Protein AF-A0A6P4YDD4-F1 (afdb_monomer_lite)

pLDDT: mean 71.09, std 22.02, range [35.78, 98.5]

Structure (mmCIF, N/CA/C/O backbone):
data_AF-A0A6P4YDD4-F1
#
_entry.id   AF-A0A6P4YDD4-F1
#
loop_
_atom_site.group_PDB
_atom_site.id
_atom_site.type_symbol
_atom_site.label_atom_id
_atom_site.label_alt_id
_atom_site.label_comp_id
_atom_site.label_asym_id
_atom_site.label_entity_id
_atom_site.label_seq_id
_atom_site.pdbx_PDB_ins_code
_atom_site.Cartn_x
_atom_site.Cartn_y
_atom_site.Cartn_z
_atom_site.occupancy
_atom_site.B_iso_or_equiv
_atom_site.auth_seq_id
_atom_site.auth_comp_id
_atom_site.auth_asym_id
_atom_site.auth_atom_id
_atom_site.pdbx_PDB_model_num
ATOM 1 N N . MET A 1 1 ? -2.895 -8.872 0.610 1.00 89.50 1 MET A N 1
ATOM 2 C CA . MET A 1 1 ? -2.530 -8.116 1.834 1.00 89.50 1 MET A CA 1
ATOM 3 C C . MET A 1 1 ? -2.388 -9.004 3.078 1.00 89.50 1 MET A C 1
ATOM 5 O O . MET A 1 1 ? -2.967 -8.718 4.119 1.00 89.50 1 MET A O 1
ATOM 9 N N . LYS A 1 2 ? -1.590 -10.079 3.018 1.00 96.12 2 LYS A N 1
ATOM 10 C CA . LYS A 1 2 ? -1.562 -11.085 4.099 1.00 96.12 2 LYS A CA 1
ATOM 11 C C . LYS A 1 2 ? -1.104 -10.507 5.445 1.00 96.12 2 LYS A C 1
ATOM 13 O O . LYS A 1 2 ? -1.772 -10.736 6.448 1.00 96.12 2 LYS A O 1
ATOM 18 N N . ASP A 1 3 ? -0.028 -9.724 5.453 1.00 97.94 3 ASP A N 1
ATOM 19 C CA . ASP A 1 3 ? 0.550 -9.201 6.698 1.00 97.94 3 ASP A CA 1
ATOM 20 C C . ASP A 1 3 ? -0.272 -8.062 7.306 1.00 97.94 3 ASP A C 1
ATOM 22 O O . ASP A 1 3 ? -0.448 -7.990 8.520 1.00 97.94 3 ASP A O 1
ATOM 26 N N . VAL A 1 4 ? -0.875 -7.222 6.464 1.00 97.31 4 VAL A N 1
ATOM 27 C CA . VAL A 1 4 ? -1.800 -6.172 6.916 1.00 97.31 4 VAL A CA 1
ATOM 28 C C . VAL A 1 4 ? -3.051 -6.795 7.553 1.00 97.31 4 VAL A C 1
ATOM 30 O O . VAL A 1 4 ? -3.474 -6.377 8.630 1.00 97.31 4 VAL A O 1
ATOM 33 N N . ASP A 1 5 ? -3.592 -7.869 6.968 1.00 97.19 5 ASP A N 1
ATOM 34 C CA . ASP A 1 5 ? -4.713 -8.614 7.559 1.00 97.19 5 ASP A CA 1
ATOM 35 C C . ASP A 1 5 ? -4.326 -9.313 8.879 1.00 97.19 5 ASP A C 1
ATOM 37 O O . ASP A 1 5 ? -5.178 -9.511 9.754 1.00 97.19 5 ASP A O 1
ATOM 41 N N . LEU A 1 6 ? -3.052 -9.697 9.049 1.00 98.19 6 LEU A N 1
ATOM 42 C CA . LEU A 1 6 ? -2.549 -10.268 10.303 1.00 98.19 6 LE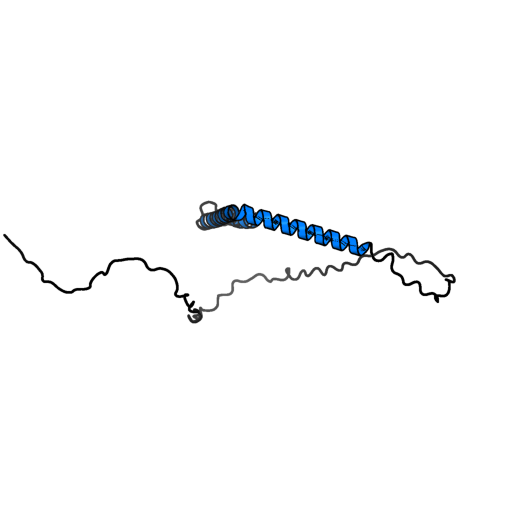U A CA 1
ATOM 43 C C . LEU A 1 6 ? -2.589 -9.252 11.447 1.00 98.19 6 LEU A C 1
ATOM 45 O O . LEU A 1 6 ? -2.924 -9.641 12.564 1.00 98.19 6 LEU A O 1
ATOM 49 N N . ILE A 1 7 ? -2.330 -7.965 11.189 1.00 97.88 7 ILE A N 1
ATOM 50 C CA . ILE A 1 7 ? -2.439 -6.905 12.208 1.00 97.88 7 ILE A CA 1
ATOM 51 C C . ILE A 1 7 ? -3.864 -6.854 12.767 1.00 97.88 7 ILE A C 1
ATOM 53 O O . ILE A 1 7 ? -4.058 -6.922 13.983 1.00 97.88 7 ILE A O 1
ATOM 57 N N . HIS A 1 8 ? -4.873 -6.814 11.893 1.00 98.12 8 HIS A N 1
ATOM 58 C CA . HIS A 1 8 ? -6.273 -6.804 12.315 1.00 98.12 8 HIS A CA 1
ATOM 59 C C . HIS A 1 8 ? -6.666 -8.103 13.030 1.00 98.12 8 HIS A C 1
ATOM 61 O O . HIS A 1 8 ? -7.241 -8.054 14.118 1.00 98.12 8 HIS A O 1
ATOM 67 N N . ARG A 1 9 ? -6.287 -9.275 12.495 1.00 98.31 9 ARG A N 1
ATOM 68 C CA . ARG A 1 9 ? -6.542 -10.569 13.160 1.00 98.31 9 ARG A CA 1
ATOM 69 C C . ARG A 1 9 ? -5.928 -10.642 14.555 1.00 98.31 9 ARG A C 1
ATOM 71 O O . ARG A 1 9 ? -6.577 -11.136 15.477 1.00 98.31 9 ARG A O 1
ATOM 78 N N . ASN A 1 10 ? -4.702 -10.157 14.719 1.00 98.38 10 ASN A N 1
ATOM 79 C CA . ASN A 1 10 ? -4.037 -10.125 16.014 1.00 98.38 10 ASN A CA 1
ATOM 80 C C . ASN A 1 10 ? -4.745 -9.154 16.962 1.00 98.38 10 ASN A C 1
ATOM 82 O O . ASN A 1 10 ? -4.997 -9.515 18.109 1.00 98.38 10 ASN A O 1
ATOM 86 N N . SER A 1 11 ? -5.149 -7.974 16.484 1.00 98.50 11 SER A N 1
ATOM 87 C CA . SER A 1 11 ? -5.901 -7.020 17.305 1.00 98.50 11 SER A CA 1
ATOM 88 C C . SER A 1 11 ? -7.222 -7.619 17.805 1.00 98.50 11 SER A C 1
ATOM 90 O O . SER A 1 11 ? -7.472 -7.611 19.009 1.00 98.50 11 SER A O 1
ATOM 92 N N . VAL A 1 12 ? -7.994 -8.279 16.932 1.00 98.38 12 VAL A N 1
ATOM 93 C CA . VAL A 1 12 ? -9.211 -9.017 17.321 1.00 98.38 12 VAL A CA 1
ATOM 94 C C . VAL A 1 12 ? -8.904 -10.082 18.380 1.00 98.38 12 VAL A C 1
ATOM 96 O O . VAL A 1 12 ? -9.635 -10.200 19.362 1.00 98.38 12 VAL A O 1
ATOM 99 N N . LYS A 1 13 ? -7.825 -10.856 18.201 1.00 98.44 13 LYS A N 1
ATOM 100 C CA . LYS A 1 13 ? -7.453 -11.967 19.091 1.00 98.44 13 LYS A CA 1
ATOM 101 C C . LYS A 1 13 ? -7.066 -11.508 20.500 1.00 98.44 13 LYS A C 1
ATOM 103 O O . LYS A 1 13 ? -7.425 -12.185 21.460 1.00 98.44 13 LYS A O 1
ATOM 108 N N . TYR A 1 14 ? -6.313 -10.416 20.624 1.00 98.44 14 TYR A N 1
ATOM 109 C CA . TYR A 1 14 ? -5.754 -9.972 21.908 1.00 98.44 14 TYR A CA 1
ATOM 110 C C . TYR A 1 14 ? -6.580 -8.879 22.586 1.00 98.44 14 TYR A C 1
ATOM 112 O O . TYR A 1 14 ? -6.665 -8.859 23.811 1.00 98.44 14 TYR A O 1
ATOM 120 N N . ASN A 1 15 ? -7.207 -7.998 21.805 1.00 98.06 15 ASN A N 1
ATOM 121 C CA . ASN A 1 15 ? -7.965 -6.863 22.327 1.00 98.06 15 ASN A CA 1
ATOM 122 C C . ASN A 1 15 ? -9.485 -7.102 22.305 1.00 98.06 15 ASN A C 1
ATOM 124 O O . ASN A 1 15 ? -10.202 -6.451 23.059 1.00 98.06 15 ASN A O 1
ATOM 128 N N . GLY A 1 16 ? -9.976 -8.036 21.483 1.00 97.81 16 GLY A N 1
ATOM 129 C CA . GLY A 1 16 ? -11.403 -8.296 21.267 1.00 97.81 16 GLY A CA 1
ATOM 130 C C . GLY A 1 16 ? -11.978 -7.517 20.080 1.00 97.81 16 GLY A C 1
ATOM 131 O O . GLY A 1 16 ? -11.448 -6.477 19.693 1.00 97.81 16 GLY A O 1
ATOM 132 N N . ALA A 1 17 ? -13.072 -8.012 19.491 1.00 96.44 17 ALA A N 1
ATOM 133 C CA . ALA A 1 17 ? -13.653 -7.435 18.270 1.00 96.44 17 ALA A CA 1
ATOM 134 C C . ALA A 1 17 ? -14.147 -5.987 18.455 1.00 96.44 17 ALA A C 1
ATOM 136 O O . ALA A 1 17 ? -13.951 -5.160 17.572 1.00 96.44 17 ALA A O 1
ATOM 137 N N . ASP A 1 18 ? -14.703 -5.672 19.627 1.00 95.62 18 ASP A N 1
ATOM 138 C CA . ASP A 1 18 ? -15.286 -4.355 19.930 1.00 95.62 18 ASP A CA 1
ATOM 139 C C . ASP A 1 18 ? -14.281 -3.371 20.554 1.00 95.62 18 ASP A C 1
ATOM 141 O O . ASP A 1 18 ? -14.646 -2.289 21.017 1.00 95.62 18 ASP A O 1
ATOM 145 N N . SER A 1 19 ? -13.002 -3.746 20.621 1.00 98.25 19 SER A N 1
ATOM 146 C CA . SER A 1 19 ? -11.972 -2.886 21.195 1.00 98.25 19 SER A CA 1
ATOM 147 C C . SER A 1 19 ? -11.679 -1.685 20.294 1.00 98.25 19 SER A C 1
ATOM 149 O O . SER A 1 19 ? -11.598 -1.852 19.073 1.00 98.25 19 SER A O 1
ATOM 151 N N . PRO A 1 20 ? -11.409 -0.489 20.858 1.00 98.19 20 PRO A N 1
ATOM 152 C CA . PRO A 1 20 ? -10.947 0.652 20.068 1.00 98.19 20 PRO A CA 1
ATOM 153 C C . PRO A 1 20 ? -9.687 0.325 19.250 1.00 98.19 20 PRO A C 1
ATOM 155 O O . PRO A 1 20 ? -9.565 0.791 18.123 1.00 98.19 20 PRO A O 1
ATOM 158 N N . PHE A 1 21 ? -8.797 -0.541 19.752 1.00 98.19 21 PHE A N 1
ATOM 159 C CA . PHE A 1 21 ? -7.612 -0.986 19.005 1.00 98.19 21 PHE A CA 1
ATOM 160 C C . PHE A 1 21 ? -7.965 -1.806 17.764 1.00 98.19 21 PHE A C 1
ATOM 162 O O . PHE A 1 21 ? -7.271 -1.742 16.750 1.00 98.19 21 PHE A O 1
ATOM 169 N N . THR A 1 22 ? -9.031 -2.596 17.835 1.00 98.44 22 THR A N 1
ATOM 170 C CA . THR A 1 22 ? -9.513 -3.378 16.697 1.00 98.44 22 THR A CA 1
ATOM 171 C C . THR A 1 22 ? -10.185 -2.474 15.671 1.00 98.44 22 THR A C 1
ATOM 173 O O . THR A 1 22 ? -9.924 -2.630 14.483 1.00 98.44 22 THR A O 1
ATOM 176 N N . CYS A 1 23 ? -10.949 -1.471 16.118 1.00 97.94 23 CYS A N 1
ATOM 177 C CA . CYS A 1 23 ? -11.518 -0.445 15.240 1.00 97.94 23 CYS A CA 1
ATOM 178 C C . CYS A 1 23 ? -10.425 0.306 14.457 1.00 97.94 23 CYS A C 1
ATOM 180 O O . CYS A 1 23 ? -10.489 0.391 13.232 1.00 97.94 23 CYS A O 1
ATOM 182 N N . THR A 1 24 ? -9.366 0.766 15.135 1.00 98.25 24 THR A N 1
ATOM 183 C CA . THR A 1 24 ? -8.224 1.411 14.467 1.00 98.25 24 THR A CA 1
ATOM 184 C C . THR A 1 24 ? -7.500 0.454 13.516 1.00 98.25 24 THR A C 1
ATOM 186 O O . THR A 1 24 ? -7.126 0.848 12.416 1.00 98.25 24 THR A O 1
ATOM 189 N N . ALA A 1 25 ? -7.318 -0.817 13.890 1.00 98.25 25 ALA A N 1
ATOM 190 C CA . ALA A 1 25 ? -6.701 -1.800 12.999 1.00 98.25 25 ALA A CA 1
ATOM 191 C C . ALA A 1 25 ? -7.544 -2.051 11.733 1.00 98.25 25 ALA A C 1
ATOM 193 O O . ALA A 1 25 ? -6.986 -2.218 10.651 1.00 98.25 25 ALA A O 1
ATOM 194 N N . ASP A 1 26 ? -8.872 -2.042 11.849 1.00 97.88 26 ASP A N 1
ATOM 195 C CA . ASP A 1 26 ? -9.782 -2.147 10.707 1.00 97.88 26 ASP A CA 1
ATOM 196 C C . ASP A 1 26 ? -9.712 -0.906 9.797 1.00 97.88 26 ASP A C 1
ATOM 198 O O . ASP A 1 26 ? -9.692 -1.035 8.573 1.00 97.88 26 ASP A O 1
ATOM 202 N N . GLU A 1 27 ? -9.586 0.298 10.368 1.00 98.06 27 GLU A N 1
ATOM 203 C CA . GLU A 1 27 ? -9.332 1.525 9.595 1.00 98.06 27 GLU A CA 1
ATOM 204 C C . GLU A 1 27 ? -8.026 1.453 8.800 1.00 98.06 27 GLU A C 1
ATOM 206 O O . GLU A 1 27 ? -8.008 1.831 7.628 1.00 98.06 27 GLU A O 1
ATOM 211 N N . VAL A 1 28 ? -6.958 0.911 9.395 1.00 97.88 28 VAL A N 1
ATOM 212 C CA . VAL A 1 28 ? -5.684 0.686 8.696 1.00 97.88 28 VAL A CA 1
ATOM 213 C C . VAL A 1 28 ? -5.876 -0.268 7.516 1.00 97.88 28 VAL A C 1
ATOM 215 O O . VAL A 1 28 ? -5.484 0.067 6.401 1.00 97.88 28 VAL A O 1
ATOM 218 N N . VAL A 1 29 ? -6.534 -1.419 7.718 1.00 98.12 29 VAL A N 1
ATOM 219 C CA . VAL A 1 29 ? -6.808 -2.381 6.632 1.00 98.12 29 VAL A CA 1
ATOM 220 C C . VAL A 1 29 ? -7.620 -1.730 5.510 1.00 98.12 29 VAL A C 1
ATOM 222 O O . VAL A 1 29 ? -7.312 -1.931 4.335 1.00 98.12 29 VAL A O 1
ATOM 225 N N . ARG A 1 30 ? -8.652 -0.949 5.853 1.00 97.88 30 ARG A N 1
ATOM 226 C CA . ARG A 1 30 ? -9.491 -0.244 4.874 1.00 97.88 30 ARG A CA 1
ATOM 227 C C . ARG A 1 30 ? -8.702 0.784 4.073 1.00 97.88 30 ARG A C 1
ATOM 229 O O . ARG A 1 30 ? -8.803 0.775 2.851 1.00 97.88 30 ARG A O 1
ATOM 236 N N . SER A 1 31 ? -7.910 1.615 4.746 1.00 98.06 31 SER A N 1
ATOM 237 C CA . SER A 1 31 ? -7.072 2.627 4.097 1.00 98.06 31 SER A CA 1
ATOM 238 C C . SER A 1 31 ? -6.102 1.983 3.111 1.00 98.06 31 SER A C 1
ATOM 240 O O . SER A 1 31 ? -6.081 2.341 1.938 1.00 98.06 31 SER A O 1
ATOM 242 N N . CYS A 1 32 ? -5.383 0.940 3.540 1.00 97.81 32 CYS A N 1
ATOM 243 C CA . CYS A 1 32 ? -4.457 0.251 2.653 1.00 97.81 32 CYS A CA 1
ATOM 244 C C . CYS A 1 32 ? -5.181 -0.342 1.430 1.00 97.81 32 CYS A C 1
ATOM 246 O O . CYS A 1 32 ? -4.647 -0.263 0.328 1.00 97.81 32 CYS A O 1
ATOM 248 N N . LYS A 1 33 ? -6.366 -0.954 1.606 1.00 97.38 33 LYS A N 1
ATOM 249 C CA . LYS A 1 33 ? -7.147 -1.522 0.489 1.00 97.38 33 LYS A CA 1
ATOM 250 C C . LYS A 1 33 ? -7.545 -0.452 -0.511 1.00 97.38 33 LYS A C 1
ATOM 252 O O . LYS A 1 33 ? -7.280 -0.618 -1.691 1.00 97.38 33 LYS A O 1
ATOM 257 N N . GLN A 1 34 ? -8.100 0.653 -0.023 1.00 98.31 34 GLN A N 1
ATOM 258 C CA . GLN A 1 34 ? -8.489 1.767 -0.874 1.00 98.31 34 GLN A CA 1
ATOM 259 C C . GLN A 1 34 ? -7.294 2.291 -1.678 1.00 98.31 34 GLN A C 1
ATOM 261 O O . GLN A 1 34 ? -7.398 2.462 -2.886 1.00 98.31 34 GLN A O 1
ATOM 266 N N . THR A 1 35 ? -6.144 2.490 -1.029 1.00 97.69 35 THR A N 1
ATOM 267 C CA . THR A 1 35 ? -4.939 2.944 -1.726 1.00 97.69 35 THR A CA 1
ATOM 268 C C . THR A 1 35 ? -4.448 1.915 -2.747 1.00 97.69 35 THR A C 1
ATOM 270 O O . THR A 1 35 ? -4.067 2.304 -3.841 1.00 97.69 35 THR A O 1
ATOM 273 N N . LEU A 1 36 ? -4.474 0.608 -2.454 1.00 97.19 36 LEU A N 1
ATOM 274 C CA . LEU A 1 36 ? -4.106 -0.397 -3.461 1.00 97.19 36 LEU A CA 1
ATOM 275 C C . LEU A 1 36 ? -5.063 -0.404 -4.655 1.00 97.19 36 LEU A C 1
ATOM 277 O O . LEU A 1 36 ? -4.586 -0.485 -5.780 1.00 97.19 36 LEU A O 1
ATOM 281 N N . ASP A 1 37 ? -6.369 -0.272 -4.424 1.00 97.56 37 ASP A N 1
ATOM 282 C CA . ASP A 1 37 ? -7.363 -0.208 -5.499 1.00 97.56 37 ASP A CA 1
ATOM 283 C C . ASP A 1 37 ? -7.145 1.038 -6.386 1.00 97.56 37 ASP A C 1
ATOM 285 O O . ASP A 1 37 ? -7.309 0.975 -7.602 1.00 97.56 37 ASP A O 1
ATOM 289 N N . GLU A 1 38 ? -6.723 2.167 -5.799 1.00 98.12 38 GLU A N 1
ATOM 290 C CA . GLU A 1 38 ? -6.347 3.386 -6.535 1.00 98.12 38 GLU A CA 1
ATOM 291 C C . GLU A 1 38 ? -5.099 3.188 -7.418 1.00 98.12 38 GLU A C 1
ATOM 293 O O . GLU A 1 38 ? -5.000 3.802 -8.481 1.00 98.12 38 GLU A O 1
ATOM 298 N N . TYR A 1 39 ? -4.158 2.329 -7.008 1.00 97.81 39 TYR A N 1
ATOM 299 C CA . TYR A 1 39 ? -2.912 2.050 -7.736 1.00 97.81 39 TYR A CA 1
ATOM 300 C C . TYR A 1 39 ? -2.919 0.722 -8.517 1.00 97.81 39 TYR A C 1
ATOM 302 O O . TYR A 1 39 ? -1.874 0.341 -9.046 1.00 97.81 39 TYR A O 1
ATOM 310 N N . ASP A 1 40 ? -4.055 0.028 -8.630 1.00 97.44 40 ASP A N 1
ATOM 311 C CA . ASP A 1 40 ? -4.146 -1.342 -9.164 1.00 97.44 40 ASP A CA 1
ATOM 312 C C . ASP A 1 40 ? -3.526 -1.493 -10.566 1.00 97.44 40 ASP A C 1
ATOM 314 O O . ASP A 1 40 ? -2.710 -2.386 -10.798 1.00 97.44 40 ASP A O 1
ATOM 318 N N . GLU A 1 41 ? -3.822 -0.563 -11.482 1.00 97.94 41 GLU A N 1
ATOM 319 C CA . GLU A 1 41 ? -3.271 -0.573 -12.846 1.00 97.94 41 GLU A CA 1
ATOM 320 C C . GLU A 1 41 ? -1.738 -0.428 -12.847 1.00 97.94 41 GLU A C 1
ATOM 322 O O . GLU A 1 41 ? -1.027 -1.192 -13.502 1.00 97.94 41 GLU A O 1
ATOM 327 N N . HIS A 1 42 ? -1.211 0.522 -12.070 1.00 97.94 42 HIS A N 1
ATOM 328 C CA . HIS A 1 42 ? 0.227 0.784 -11.991 1.00 97.94 42 HIS A CA 1
ATOM 329 C C . HIS A 1 42 ? 0.990 -0.359 -11.317 1.00 97.94 42 HIS A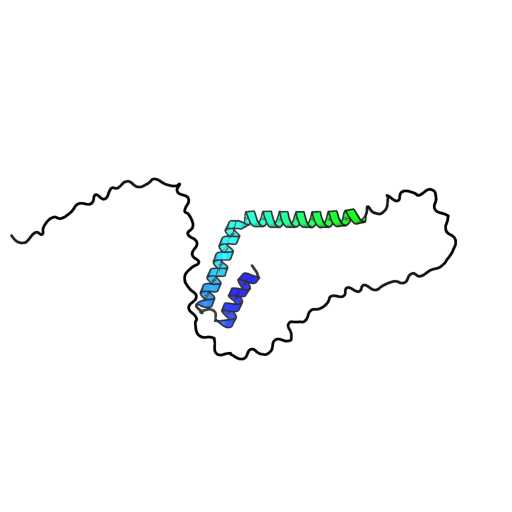 C 1
ATOM 331 O O . HIS A 1 42 ? 2.085 -0.716 -11.756 1.00 97.94 42 HIS A O 1
ATOM 337 N N . LEU A 1 43 ? 0.419 -0.932 -10.258 1.00 98.00 43 LEU A N 1
ATOM 338 C CA . LEU A 1 43 ? 1.011 -2.057 -9.542 1.00 98.00 43 LEU A CA 1
ATOM 339 C C . LEU A 1 43 ? 0.996 -3.318 -10.399 1.00 98.00 43 LEU A C 1
ATOM 341 O O . LEU A 1 43 ? 2.023 -3.980 -10.486 1.00 98.00 43 LEU A O 1
ATOM 345 N N . THR A 1 44 ? -0.103 -3.595 -11.104 1.00 97.69 44 THR A N 1
ATOM 346 C CA . THR A 1 44 ? -0.193 -4.737 -12.025 1.00 97.69 44 THR A CA 1
ATOM 347 C C . THR A 1 44 ? 0.865 -4.652 -13.125 1.00 97.69 44 THR A C 1
ATOM 349 O O . THR A 1 44 ? 1.536 -5.643 -13.419 1.00 97.69 44 THR A O 1
ATOM 352 N N . GLN A 1 45 ? 1.058 -3.468 -13.716 1.00 98.31 45 GLN A N 1
ATOM 353 C CA . GLN A 1 45 ? 2.104 -3.268 -14.718 1.00 98.31 45 GLN A CA 1
ATOM 354 C C . GLN A 1 45 ? 3.497 -3.521 -14.129 1.00 98.31 45 GLN A C 1
ATOM 356 O O . GLN A 1 45 ? 4.292 -4.255 -14.712 1.00 98.31 45 GLN A O 1
ATOM 361 N N . LEU A 1 46 ? 3.780 -2.963 -12.951 1.00 98.38 46 LEU A N 1
ATOM 362 C CA . LEU A 1 46 ? 5.072 -3.129 -12.295 1.00 98.38 46 LEU A CA 1
ATOM 363 C C . LEU A 1 46 ? 5.344 -4.591 -11.903 1.00 98.38 46 LEU A C 1
ATOM 365 O O . LEU A 1 46 ? 6.454 -5.081 -12.097 1.00 98.38 46 LEU A O 1
ATOM 369 N N . GLU A 1 47 ? 4.343 -5.305 -11.385 1.00 98.19 47 GLU A N 1
ATOM 370 C CA . GLU A 1 47 ? 4.435 -6.735 -11.065 1.00 98.19 47 GLU A CA 1
ATOM 371 C C . GLU A 1 47 ? 4.760 -7.569 -12.310 1.00 98.19 47 GLU A C 1
ATOM 373 O O . GLU A 1 47 ? 5.587 -8.486 -12.253 1.00 98.19 47 GLU A O 1
ATOM 378 N N . ASN A 1 48 ? 4.151 -7.227 -13.448 1.00 98.06 48 ASN A N 1
ATOM 379 C CA . ASN A 1 48 ? 4.418 -7.882 -14.719 1.00 98.06 48 ASN A CA 1
ATOM 380 C C . ASN A 1 48 ? 5.841 -7.604 -15.228 1.00 98.06 48 ASN A C 1
ATOM 382 O O . ASN A 1 48 ? 6.549 -8.541 -15.599 1.00 98.06 48 ASN A O 1
ATOM 386 N N . ASP A 1 49 ? 6.285 -6.349 -15.184 1.00 98.38 49 ASP A N 1
ATOM 387 C CA . ASP A 1 49 ? 7.628 -5.957 -15.618 1.00 98.38 49 ASP A CA 1
ATOM 388 C C . ASP A 1 49 ? 8.715 -6.629 -14.771 1.00 98.38 49 ASP A C 1
ATOM 390 O O . ASP A 1 49 ? 9.709 -7.125 -15.307 1.00 98.38 49 ASP A O 1
ATOM 394 N N . ILE A 1 50 ? 8.510 -6.711 -13.452 1.00 97.94 50 ILE A N 1
ATOM 395 C CA . ILE A 1 50 ? 9.419 -7.416 -12.539 1.00 97.94 50 ILE A CA 1
ATOM 396 C C . ILE A 1 50 ? 9.472 -8.911 -12.877 1.00 97.94 50 ILE A C 1
ATOM 398 O O . ILE A 1 50 ? 10.568 -9.468 -12.951 1.00 97.94 50 ILE A O 1
ATOM 402 N N . CYS A 1 51 ? 8.326 -9.559 -13.124 1.00 97.88 51 CYS A N 1
ATOM 403 C CA . CYS A 1 51 ? 8.295 -10.969 -13.530 1.00 97.88 51 CYS A CA 1
ATOM 404 C C . CYS A 1 51 ? 9.066 -11.204 -14.833 1.00 97.88 51 CYS A C 1
ATOM 406 O O . CYS A 1 51 ? 9.889 -12.116 -14.900 1.00 97.88 51 CYS A O 1
ATOM 408 N N . HIS A 1 52 ? 8.852 -10.366 -15.850 1.00 97.44 52 HIS A N 1
ATOM 409 C CA . HIS A 1 52 ? 9.565 -10.477 -17.123 1.00 97.44 52 HIS A CA 1
ATOM 410 C C . HIS A 1 52 ? 11.071 -10.250 -16.966 1.00 97.44 52 HIS A C 1
ATOM 412 O O . HIS A 1 52 ? 11.872 -10.980 -17.549 1.00 97.44 52 HIS A O 1
ATOM 418 N N . ALA A 1 53 ? 11.477 -9.263 -16.164 1.00 97.75 53 ALA A N 1
ATOM 419 C CA . ALA A 1 53 ? 12.886 -9.012 -15.884 1.00 97.75 53 ALA A CA 1
ATOM 420 C C . ALA A 1 53 ? 13.537 -10.195 -15.150 1.00 97.75 53 ALA A C 1
ATOM 422 O O . ALA A 1 53 ? 14.660 -10.578 -15.477 1.00 97.75 53 ALA A O 1
ATOM 423 N N . GLN A 1 54 ? 12.827 -10.804 -14.196 1.00 97.69 54 GLN A N 1
ATOM 424 C CA . GLN A 1 54 ? 13.293 -11.993 -13.487 1.00 97.69 54 GLN A CA 1
ATOM 425 C C . GLN A 1 54 ? 13.442 -13.192 -14.433 1.00 97.69 54 GLN A C 1
ATOM 427 O O . GLN A 1 54 ? 14.463 -13.876 -14.391 1.00 97.69 54 GLN A O 1
ATOM 432 N N . GLU A 1 55 ? 12.464 -13.432 -15.306 1.00 95.31 55 GLU A N 1
ATOM 433 C CA . GLU A 1 55 ? 12.521 -14.507 -16.301 1.00 95.31 55 GLU A CA 1
ATOM 434 C C . GLU A 1 55 ? 13.682 -14.307 -17.282 1.00 95.31 55 GLU A C 1
ATOM 436 O O . GLU A 1 55 ? 14.453 -15.234 -17.524 1.00 95.31 55 GLU A O 1
ATOM 441 N N . ALA A 1 56 ? 13.869 -13.085 -17.787 1.00 94.88 56 ALA A N 1
ATOM 442 C CA . ALA A 1 56 ? 14.984 -12.754 -18.667 1.00 94.88 56 ALA A CA 1
ATOM 443 C C . ALA A 1 56 ? 16.345 -12.943 -17.976 1.00 94.88 56 ALA A C 1
ATOM 445 O O . ALA A 1 56 ? 17.277 -13.451 -18.598 1.00 94.88 56 ALA A O 1
ATOM 446 N N . ALA A 1 57 ? 16.460 -12.581 -16.693 1.00 95.25 57 ALA A N 1
ATOM 447 C CA . ALA A 1 57 ? 17.678 -12.790 -15.913 1.00 95.25 57 ALA A CA 1
ATOM 448 C C . ALA A 1 57 ? 17.999 -14.283 -15.732 1.00 95.25 57 ALA A C 1
ATOM 450 O O . ALA A 1 57 ? 19.153 -14.682 -15.880 1.00 95.25 57 ALA A O 1
ATOM 451 N N . ILE A 1 58 ? 16.987 -15.116 -15.471 1.00 93.88 58 ILE A N 1
ATOM 452 C CA . ILE A 1 58 ? 17.150 -16.574 -15.387 1.00 93.88 58 ILE A CA 1
ATOM 453 C C . ILE A 1 58 ? 17.546 -17.149 -16.754 1.00 93.88 58 ILE A C 1
ATOM 455 O O . ILE A 1 58 ? 18.483 -17.937 -16.835 1.00 93.88 58 ILE A O 1
ATOM 459 N N . ALA A 1 59 ? 16.888 -16.728 -17.838 1.00 91.50 59 ALA A N 1
ATOM 460 C CA . ALA A 1 59 ? 17.198 -17.192 -19.190 1.00 91.50 59 ALA A CA 1
ATOM 461 C C . ALA A 1 59 ? 18.620 -16.812 -19.635 1.00 91.50 59 ALA A C 1
ATOM 463 O O . ALA A 1 59 ? 19.289 -17.616 -20.281 1.00 91.50 59 ALA A O 1
ATOM 464 N N . ALA A 1 60 ? 19.094 -15.616 -19.276 1.00 89.31 60 ALA A N 1
ATOM 465 C CA . ALA A 1 60 ? 20.467 -15.189 -19.535 1.00 89.31 60 ALA A CA 1
ATOM 466 C C . ALA A 1 60 ? 21.478 -16.039 -18.752 1.00 89.31 60 ALA A C 1
ATOM 468 O O . ALA A 1 60 ? 22.434 -16.533 -19.342 1.00 89.31 60 ALA A O 1
ATOM 469 N N . ALA A 1 61 ? 21.220 -16.288 -17.463 1.00 90.62 61 ALA A N 1
ATOM 470 C CA . ALA A 1 61 ? 22.067 -17.158 -16.649 1.00 90.62 61 ALA A CA 1
ATOM 471 C C . ALA A 1 61 ? 22.131 -18.596 -17.194 1.00 90.62 61 ALA A C 1
ATOM 473 O O . ALA A 1 61 ? 23.170 -19.229 -17.099 1.00 90.62 61 ALA A O 1
ATOM 474 N N . MET A 1 62 ? 21.056 -19.106 -17.805 1.00 84.94 62 MET A N 1
ATOM 475 C CA . MET A 1 62 ? 21.063 -20.423 -18.457 1.00 84.94 62 MET A CA 1
ATOM 476 C C . MET A 1 62 ? 21.844 -20.446 -19.782 1.00 84.94 62 MET A C 1
ATOM 478 O O . MET A 1 62 ? 22.394 -21.484 -20.126 1.00 84.94 62 MET A O 1
ATOM 482 N N . GLN A 1 63 ? 21.893 -19.338 -20.534 1.00 76.25 63 GLN A N 1
ATOM 483 C CA . GLN A 1 63 ? 22.611 -19.271 -21.818 1.00 76.25 63 GLN A CA 1
ATOM 484 C C . GLN A 1 63 ? 24.134 -19.193 -21.656 1.00 76.25 63 GLN A C 1
ATOM 486 O O . GLN A 1 63 ? 24.855 -19.720 -22.503 1.00 76.25 63 GLN A O 1
ATOM 491 N N . ASP A 1 64 ? 24.628 -18.563 -20.588 1.00 64.31 64 ASP A N 1
ATOM 492 C CA . ASP A 1 64 ? 26.071 -18.465 -20.331 1.00 64.31 64 ASP A CA 1
ATOM 493 C C . ASP A 1 64 ? 26.707 -19.841 -20.027 1.00 64.31 64 ASP A C 1
ATOM 495 O O . ASP A 1 64 ? 27.860 -20.075 -20.391 1.00 64.31 64 ASP A O 1
ATOM 499 N N . GLU A 1 65 ? 25.947 -20.787 -19.462 1.00 61.16 65 GLU A N 1
ATOM 500 C CA . GLU A 1 65 ? 26.410 -22.155 -19.159 1.00 61.16 65 GLU A CA 1
ATOM 501 C C . GLU A 1 65 ? 26.652 -23.005 -20.429 1.00 61.16 65 GLU A C 1
ATOM 503 O O . GLU A 1 65 ? 27.488 -23.909 -20.428 1.00 61.16 65 GLU A O 1
ATOM 508 N N . ASP A 1 66 ? 25.977 -22.703 -21.545 1.00 58.28 66 ASP A N 1
ATOM 509 C CA . ASP A 1 66 ? 26.129 -23.426 -22.820 1.00 58.28 66 ASP A CA 1
ATOM 510 C C . ASP A 1 66 ? 27.296 -22.889 -23.686 1.00 58.28 66 ASP A C 1
ATOM 512 O O . ASP A 1 66 ? 27.648 -23.484 -24.713 1.00 58.28 66 ASP A O 1
ATOM 516 N N . GLN A 1 67 ? 27.923 -21.770 -23.294 1.00 58.34 67 GLN A N 1
ATOM 517 C CA . GLN A 1 67 ? 28.927 -21.057 -24.098 1.00 58.34 67 GLN A CA 1
ATOM 518 C C . GLN A 1 67 ? 30.390 -21.244 -23.627 1.00 58.34 67 GLN A C 1
ATOM 520 O O . GLN A 1 67 ? 31.293 -20.606 -24.172 1.00 58.34 67 GLN A O 1
ATOM 525 N N . ASP A 1 68 ? 30.664 -22.179 -22.707 1.00 54.97 68 ASP A N 1
ATOM 526 C CA . ASP A 1 68 ? 32.030 -22.613 -22.319 1.00 54.97 68 ASP A CA 1
ATOM 527 C C . ASP A 1 68 ? 32.577 -23.777 -23.190 1.00 54.97 68 ASP A C 1
ATOM 529 O O . ASP A 1 68 ? 33.745 -24.153 -23.144 1.00 54.97 68 ASP A O 1
ATOM 533 N N . GLY A 1 69 ? 31.769 -24.356 -24.083 1.00 57.75 69 GLY A N 1
ATOM 534 C CA . GLY A 1 69 ? 32.168 -25.567 -24.819 1.00 57.75 69 GLY A CA 1
ATOM 535 C C . GLY A 1 69 ? 33.015 -25.387 -26.091 1.00 57.75 69 GLY A C 1
ATOM 536 O O . GLY A 1 69 ? 33.434 -26.391 -26.668 1.00 57.75 69 GLY A O 1
ATOM 537 N N . SER A 1 70 ? 33.235 -24.170 -26.613 1.00 59.22 70 SER A N 1
ATOM 538 C CA . SER A 1 70 ? 33.705 -24.018 -28.014 1.00 59.22 70 SER A CA 1
ATOM 539 C C . SER A 1 70 ? 34.789 -22.976 -28.307 1.00 59.22 70 SER A C 1
ATOM 541 O O . SER A 1 70 ? 35.037 -22.674 -29.475 1.00 59.22 70 SER A O 1
ATOM 543 N N . ASN A 1 71 ? 35.515 -22.474 -27.304 1.00 53.22 71 ASN A N 1
ATOM 544 C CA . ASN A 1 71 ? 36.680 -21.614 -27.562 1.00 53.22 71 ASN A CA 1
ATOM 545 C C . ASN A 1 71 ? 37.918 -21.990 -26.738 1.00 53.22 71 ASN A C 1
ATOM 547 O O . ASN A 1 71 ? 38.547 -21.164 -26.085 1.00 53.22 71 ASN A O 1
ATOM 551 N N . LEU A 1 72 ? 38.325 -23.256 -26.833 1.00 60.66 72 LEU A N 1
ATOM 552 C CA . LEU A 1 72 ? 39.722 -23.613 -26.601 1.00 60.66 72 LEU A CA 1
ATOM 553 C C . LEU A 1 72 ? 40.548 -23.113 -27.801 1.00 60.66 72 LEU A C 1
ATOM 555 O O . LEU A 1 72 ? 40.370 -23.644 -28.903 1.00 60.66 72 LEU A O 1
ATOM 559 N N . PRO A 1 73 ? 41.491 -22.158 -27.655 1.00 52.66 73 PRO A N 1
ATOM 560 C 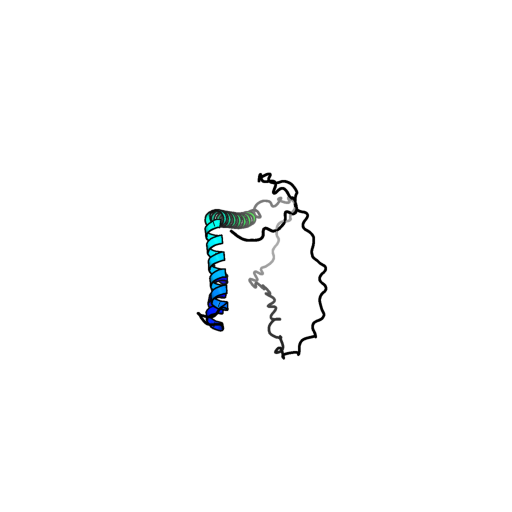CA . PRO A 1 73 ? 42.539 -22.021 -28.653 1.00 52.66 73 PRO A CA 1
ATOM 561 C C . PRO A 1 73 ? 43.312 -23.342 -28.649 1.00 52.66 73 PRO A C 1
ATOM 563 O O . PRO A 1 73 ? 43.967 -23.688 -27.666 1.00 52.66 73 PRO A O 1
ATOM 566 N N . SER A 1 74 ? 43.200 -24.117 -29.730 1.00 52.75 74 SER A N 1
ATOM 567 C CA . SER A 1 74 ? 44.006 -25.321 -29.919 1.00 52.75 74 SER A CA 1
ATOM 568 C C . SER A 1 74 ? 45.479 -24.918 -29.869 1.00 52.75 74 SER A C 1
ATOM 570 O O . SER A 1 74 ? 46.011 -24.382 -30.838 1.00 52.75 74 SER A O 1
ATOM 572 N N . ASN A 1 75 ? 46.133 -25.122 -28.725 1.00 54.25 75 ASN A N 1
ATOM 573 C CA . ASN A 1 75 ? 47.571 -24.956 -28.590 1.00 54.25 75 ASN A CA 1
ATOM 574 C C . ASN A 1 75 ? 48.242 -26.046 -29.444 1.00 54.25 75 ASN A C 1
ATOM 576 O O . ASN A 1 75 ? 48.108 -27.225 -29.113 1.00 54.25 75 ASN A O 1
ATOM 580 N N . PRO A 1 76 ? 48.981 -25.712 -30.517 1.00 55.56 76 PRO A N 1
ATOM 581 C CA . PRO A 1 76 ? 49.570 -26.712 -31.408 1.00 55.56 76 PRO A CA 1
ATOM 582 C C . PRO A 1 76 ? 50.765 -27.460 -30.789 1.00 55.56 76 PRO A C 1
ATOM 584 O O . PRO A 1 76 ? 51.446 -28.193 -31.499 1.00 55.56 76 PRO A O 1
ATOM 587 N N . ASN A 1 77 ? 51.053 -27.270 -29.494 1.00 51.34 77 ASN A N 1
ATOM 588 C CA . ASN A 1 77 ? 52.257 -27.791 -28.849 1.00 51.34 77 ASN A CA 1
ATOM 589 C C . ASN A 1 77 ? 52.014 -28.542 -27.526 1.00 51.34 77 ASN A C 1
ATOM 591 O O . ASN A 1 77 ? 52.894 -28.564 -26.667 1.00 51.34 77 ASN A O 1
ATOM 595 N N . SER A 1 78 ? 50.842 -29.154 -27.336 1.00 54.75 78 SER A N 1
ATOM 596 C CA . SER A 1 78 ? 50.626 -30.071 -26.206 1.00 54.75 78 SER A CA 1
ATOM 597 C C . SER A 1 78 ? 51.053 -31.504 -26.578 1.00 54.75 78 SER A C 1
ATOM 599 O O . SER A 1 78 ? 50.551 -32.037 -27.570 1.00 54.75 78 SER A O 1
ATOM 601 N N . PRO A 1 79 ? 51.961 -32.151 -25.820 1.00 47.94 79 PRO A N 1
ATOM 602 C CA . PRO A 1 79 ? 52.302 -33.562 -26.006 1.00 47.94 79 PRO A CA 1
ATOM 603 C C . PRO A 1 79 ? 51.084 -34.471 -25.766 1.00 47.94 79 PRO A C 1
ATOM 605 O O . PRO A 1 79 ? 50.333 -34.261 -24.817 1.00 47.94 79 PRO A O 1
ATOM 608 N N . GLN A 1 80 ? 50.892 -35.475 -26.629 1.00 48.75 80 GLN A N 1
ATOM 609 C CA . GLN A 1 80 ? 49.835 -36.494 -26.519 1.00 48.75 80 GLN A CA 1
ATOM 610 C C . GLN A 1 80 ? 49.878 -37.249 -25.170 1.00 48.75 80 GLN A C 1
ATOM 612 O O . GLN A 1 80 ? 50.962 -37.400 -24.602 1.00 48.75 80 GLN A O 1
ATOM 617 N N . PRO A 1 81 ? 48.730 -37.765 -24.683 1.00 47.47 81 PRO A N 1
ATOM 618 C CA . PRO A 1 81 ? 48.600 -38.304 -23.339 1.00 47.47 81 PRO A CA 1
ATOM 619 C C . PRO A 1 81 ? 49.259 -39.682 -23.252 1.00 47.47 81 PRO A C 1
ATOM 621 O O . PRO A 1 81 ? 48.950 -40.581 -24.034 1.00 47.47 81 PRO A O 1
ATOM 624 N N . GLY A 1 82 ? 50.173 -39.827 -22.296 1.00 44.03 82 GLY A N 1
ATOM 625 C CA . GLY A 1 82 ? 50.580 -41.116 -21.756 1.00 44.03 82 GLY A CA 1
ATOM 626 C C . GLY A 1 82 ? 49.768 -41.389 -20.494 1.00 44.03 82 GLY A C 1
ATOM 627 O O . GLY A 1 82 ? 49.773 -40.562 -19.590 1.00 44.03 82 GLY A O 1
ATOM 628 N N . ASP A 1 83 ? 49.035 -42.500 -20.526 1.00 50.44 83 ASP A N 1
ATOM 629 C CA . ASP A 1 83 ? 48.706 -43.437 -19.446 1.00 50.44 83 ASP A CA 1
ATOM 630 C C . ASP A 1 83 ? 48.691 -42.936 -17.986 1.00 50.44 83 ASP A C 1
ATOM 632 O O . ASP A 1 83 ? 49.716 -42.508 -17.456 1.00 50.44 83 ASP A O 1
ATOM 636 N N . GLY A 1 84 ? 47.572 -43.163 -17.285 1.00 42.84 84 GLY A N 1
ATOM 637 C CA . GLY A 1 84 ? 47.595 -43.284 -15.821 1.00 42.84 84 GLY A CA 1
ATOM 638 C C . GLY A 1 84 ? 46.335 -42.847 -15.082 1.00 42.84 84 GLY A C 1
ATOM 639 O O . GLY A 1 84 ? 46.286 -41.739 -14.569 1.00 42.84 84 GLY A O 1
ATOM 640 N N . ASP A 1 85 ? 45.394 -43.785 -14.985 1.00 45.66 85 ASP A N 1
ATOM 641 C CA . ASP A 1 85 ? 44.608 -44.101 -13.786 1.00 45.66 85 ASP A CA 1
ATOM 642 C C . ASP A 1 85 ? 43.476 -43.176 -13.283 1.00 45.66 85 ASP A C 1
ATOM 644 O O . ASP A 1 85 ? 43.571 -41.961 -13.142 1.00 45.66 85 ASP A O 1
ATOM 648 N N . MET A 1 86 ? 42.367 -43.872 -13.014 1.00 54.66 86 MET A N 1
ATOM 649 C CA . MET A 1 86 ? 41.115 -43.470 -12.378 1.00 54.66 86 MET A CA 1
ATOM 650 C C . MET A 1 86 ? 41.334 -42.758 -11.041 1.00 54.66 86 MET A C 1
ATOM 652 O O . MET A 1 86 ? 42.161 -43.211 -10.269 1.00 54.66 86 MET A O 1
ATOM 656 N N . GLU A 1 87 ? 40.508 -41.754 -10.736 1.00 53.44 87 GLU A N 1
ATOM 657 C CA . GLU A 1 87 ? 39.663 -41.752 -9.529 1.00 53.44 87 GLU A CA 1
ATOM 658 C C . GLU A 1 87 ? 38.445 -40.849 -9.803 1.00 53.44 87 GLU A C 1
ATOM 660 O O . GLU A 1 87 ? 38.499 -39.621 -9.731 1.00 53.44 87 GLU A O 1
ATOM 665 N N . GLU A 1 88 ? 37.340 -41.485 -10.182 1.00 54.97 88 GLU A N 1
ATOM 666 C CA . GLU A 1 88 ? 35.994 -40.931 -10.076 1.00 54.97 88 GLU A CA 1
ATOM 667 C C . GLU A 1 88 ? 35.588 -41.055 -8.602 1.00 54.97 88 GLU A C 1
ATOM 669 O O . GLU A 1 88 ? 34.998 -42.059 -8.211 1.00 54.97 88 GLU A O 1
ATOM 674 N N . ASP A 1 89 ? 35.933 -40.067 -7.771 1.00 51.81 89 ASP A N 1
ATOM 675 C CA . ASP A 1 89 ? 35.299 -39.935 -6.457 1.00 51.81 89 ASP A CA 1
ATOM 676 C C . ASP A 1 89 ? 34.192 -38.890 -6.542 1.00 51.81 89 ASP A C 1
ATOM 678 O O . ASP A 1 89 ? 34.385 -37.673 -6.590 1.00 51.81 89 ASP A O 1
ATOM 682 N N . SER A 1 90 ? 33.000 -39.445 -6.662 1.00 57.22 90 SER A N 1
ATOM 683 C CA . SER A 1 90 ? 31.729 -38.770 -6.553 1.00 57.22 90 SER A CA 1
ATOM 684 C C . SER A 1 90 ? 31.520 -38.206 -5.140 1.00 57.22 90 SER A C 1
ATOM 686 O O . SER A 1 90 ? 31.717 -38.907 -4.157 1.00 57.22 90 SER A O 1
ATOM 688 N N . LEU A 1 91 ? 30.919 -37.010 -5.083 1.00 59.12 91 LEU A N 1
ATOM 689 C CA . LEU A 1 91 ? 30.007 -36.535 -4.026 1.00 59.12 91 LEU A CA 1
ATOM 690 C C . LEU A 1 91 ? 30.617 -36.169 -2.656 1.00 59.12 91 LEU A C 1
ATOM 692 O O . LEU A 1 91 ? 30.881 -37.026 -1.825 1.00 59.12 91 LEU A O 1
ATOM 696 N N . MET A 1 92 ? 30.589 -34.874 -2.324 1.00 63.91 92 MET A N 1
ATOM 697 C CA . MET A 1 92 ? 29.628 -34.377 -1.324 1.00 63.91 92 MET A CA 1
ATOM 698 C C . MET A 1 92 ? 29.590 -32.842 -1.349 1.00 63.91 92 MET A C 1
ATOM 700 O O . MET A 1 92 ? 30.568 -32.165 -1.028 1.00 63.91 92 MET A O 1
ATOM 704 N N . ASP A 1 93 ? 28.421 -32.312 -1.699 1.00 55.66 93 ASP A N 1
ATOM 705 C CA . ASP A 1 93 ? 27.991 -30.950 -1.406 1.00 55.66 93 ASP A CA 1
ATOM 706 C C . ASP A 1 93 ? 28.138 -30.692 0.104 1.00 55.66 93 ASP A C 1
ATOM 708 O O . ASP A 1 93 ? 27.487 -31.343 0.923 1.00 55.66 93 ASP A O 1
ATOM 712 N N . ASN A 1 94 ? 29.035 -29.783 0.487 1.00 56.75 94 ASN A N 1
ATOM 713 C CA . ASN A 1 94 ? 28.979 -29.172 1.807 1.00 56.75 94 ASN A CA 1
ATOM 714 C C . ASN A 1 94 ? 28.587 -27.704 1.656 1.00 56.75 94 ASN A C 1
ATOM 716 O O . ASN A 1 94 ? 29.382 -26.792 1.855 1.00 56.75 94 ASN A O 1
ATOM 720 N N . THR A 1 95 ? 27.313 -27.455 1.360 1.00 55.34 95 THR A N 1
ATOM 721 C CA . THR A 1 95 ? 26.691 -26.215 1.816 1.00 55.34 95 THR A CA 1
ATOM 722 C C . THR A 1 95 ? 26.724 -26.227 3.353 1.00 55.34 95 THR A C 1
ATOM 724 O O . THR A 1 95 ? 25.886 -26.797 4.049 1.00 55.34 95 THR A O 1
ATOM 727 N N . THR A 1 96 ? 27.784 -25.657 3.926 1.00 61.59 96 THR A N 1
ATOM 728 C CA . THR A 1 96 ? 27.783 -25.249 5.330 1.00 61.59 96 THR A CA 1
ATOM 729 C C . THR A 1 96 ? 26.872 -24.030 5.418 1.00 61.59 96 THR A C 1
ATOM 731 O O . THR A 1 96 ? 27.312 -22.886 5.346 1.00 61.59 96 THR A O 1
ATOM 734 N N . THR A 1 97 ? 25.567 -24.267 5.548 1.00 60.25 97 THR A N 1
ATOM 735 C CA . THR A 1 97 ? 24.668 -23.278 6.137 1.00 60.25 97 THR A CA 1
ATOM 736 C C . THR A 1 97 ? 25.085 -23.155 7.597 1.00 60.25 97 THR A C 1
ATOM 738 O O . THR A 1 97 ? 24.728 -23.986 8.430 1.00 60.25 97 THR A O 1
ATOM 741 N N . ALA A 1 98 ? 25.898 -22.144 7.905 1.00 57.47 98 ALA A N 1
ATOM 742 C CA . ALA A 1 98 ? 26.095 -21.704 9.275 1.00 57.47 98 ALA A CA 1
ATOM 743 C C . ALA A 1 98 ? 24.732 -21.226 9.796 1.00 57.47 98 ALA A C 1
ATOM 745 O O . ALA A 1 98 ? 24.279 -20.123 9.499 1.00 57.47 98 ALA A O 1
ATOM 746 N N . HIS A 1 99 ? 24.044 -22.119 10.496 1.00 54.56 99 HIS A N 1
ATOM 747 C CA . HIS A 1 99 ? 22.832 -21.833 11.236 1.00 54.56 99 HIS A CA 1
ATOM 748 C C . HIS A 1 99 ? 23.236 -20.977 12.444 1.00 54.56 99 HIS A C 1
ATOM 750 O O . HIS A 1 99 ? 23.685 -21.499 13.463 1.00 54.56 99 HIS A O 1
ATOM 756 N N . ASP A 1 100 ? 23.185 -19.652 12.294 1.00 53.19 100 ASP A N 1
ATOM 757 C CA . ASP A 1 100 ? 23.347 -18.720 13.411 1.00 53.19 100 ASP A CA 1
ATOM 758 C C . ASP A 1 100 ? 22.072 -18.754 14.264 1.00 53.19 100 ASP A C 1
ATOM 760 O O . ASP A 1 100 ? 21.148 -17.962 14.099 1.00 53.19 100 ASP A O 1
ATOM 764 N N . GLU A 1 101 ? 21.991 -19.721 15.175 1.00 53.69 101 GLU A N 1
ATOM 765 C CA . GLU A 1 101 ? 20.943 -19.772 16.201 1.00 53.69 101 GLU A CA 1
ATOM 766 C C . GLU A 1 101 ? 21.315 -18.912 17.405 1.00 53.69 101 GLU A C 1
ATOM 768 O O . GLU A 1 101 ? 21.283 -19.351 18.553 1.00 53.69 101 GLU A O 1
ATOM 773 N N . SER A 1 102 ? 21.672 -17.651 17.164 1.00 55.19 102 SER A N 1
ATOM 774 C CA . SER A 1 102 ? 21.973 -16.720 18.251 1.00 55.19 102 SER A CA 1
ATOM 775 C C . SER A 1 102 ? 20.712 -16.179 18.953 1.00 55.19 102 SER A C 1
ATOM 777 O O . SER A 1 102 ? 20.822 -15.346 19.854 1.00 55.19 102 SER A O 1
ATOM 779 N N . TRP A 1 103 ? 19.505 -16.628 18.590 1.00 58.12 103 TRP A N 1
ATOM 780 C CA . TRP A 1 103 ? 18.252 -16.118 19.164 1.00 58.12 103 TRP A CA 1
ATOM 781 C C . TRP A 1 103 ? 17.789 -16.854 20.437 1.00 58.12 103 TRP A C 1
ATOM 783 O O . TRP A 1 103 ? 16.908 -16.356 21.135 1.00 58.12 103 TRP A O 1
AT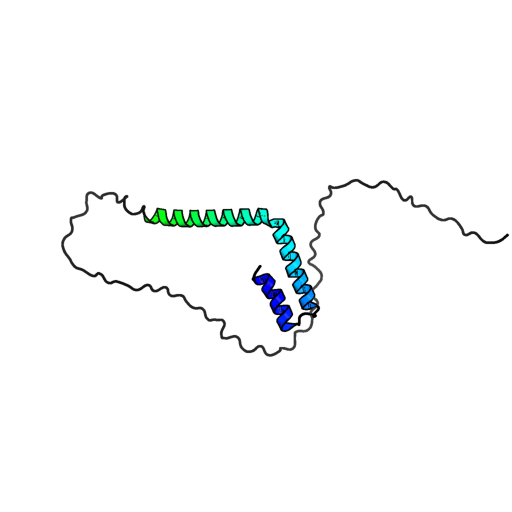OM 793 N N . GLU A 1 104 ? 18.403 -17.989 20.796 1.00 52.88 104 GLU A N 1
ATOM 794 C CA . GLU A 1 104 ? 17.928 -18.840 21.903 1.00 52.88 104 GLU A CA 1
ATOM 795 C C . GLU A 1 104 ? 18.539 -18.504 23.284 1.00 52.88 104 GLU A C 1
ATOM 797 O O . GLU A 1 104 ? 18.224 -19.133 24.290 1.00 52.88 104 GLU A O 1
ATOM 802 N N . SER A 1 105 ? 19.382 -17.470 23.383 1.00 58.81 105 SER A N 1
ATOM 803 C CA . SER A 1 105 ? 19.930 -16.983 24.664 1.00 58.81 105 SER A CA 1
ATOM 804 C C . SER A 1 105 ? 19.530 -15.540 24.969 1.00 58.81 105 SER A C 1
ATOM 806 O O . SER A 1 105 ? 20.367 -14.693 25.272 1.00 58.81 105 SER A O 1
ATOM 808 N N . ALA A 1 106 ? 18.230 -15.249 24.933 1.00 61.66 106 ALA A N 1
ATOM 809 C CA . ALA A 1 106 ? 17.696 -14.079 25.623 1.00 61.66 106 ALA A CA 1
ATOM 810 C C . ALA A 1 106 ? 17.313 -14.477 27.065 1.00 61.66 106 ALA A C 1
ATOM 812 O O . ALA A 1 106 ? 16.423 -15.313 27.243 1.00 61.66 106 ALA A O 1
ATOM 813 N N . PRO A 1 107 ? 17.952 -13.923 28.116 1.00 68.31 107 PRO A N 1
ATOM 814 C CA . PRO A 1 107 ? 17.485 -14.129 29.484 1.00 68.31 107 PRO A CA 1
ATOM 815 C C . PRO A 1 107 ? 16.075 -13.530 29.657 1.00 68.31 107 PRO A C 1
ATOM 817 O O . PRO A 1 107 ? 15.746 -12.544 28.991 1.00 68.31 107 PRO A O 1
ATOM 820 N N . PRO A 1 108 ? 15.225 -14.087 30.542 1.00 60.69 108 PRO A N 1
ATOM 821 C CA . PRO A 1 108 ? 13.894 -13.546 30.782 1.00 60.69 108 PRO A CA 1
ATOM 822 C C . PRO A 1 108 ? 14.008 -12.100 31.277 1.00 60.69 108 PRO A C 1
ATOM 824 O O . PRO A 1 108 ? 14.720 -11.806 32.235 1.00 60.69 108 PRO A O 1
ATOM 827 N N . MET A 1 109 ? 13.315 -11.197 30.590 1.00 60.78 109 MET A N 1
ATOM 828 C CA . MET A 1 109 ? 13.317 -9.764 30.865 1.00 60.78 109 MET A CA 1
ATOM 829 C C . MET A 1 109 ? 12.588 -9.510 32.194 1.00 60.78 109 MET A C 1
ATOM 831 O O . MET A 1 109 ? 11.359 -9.475 32.245 1.00 60.78 109 MET A O 1
ATOM 835 N N . GLU A 1 110 ? 13.337 -9.384 33.292 1.00 66.56 110 GLU A N 1
ATOM 836 C CA . GLU A 1 110 ? 12.804 -8.855 34.549 1.00 66.56 110 GLU A CA 1
ATOM 837 C C . GLU A 1 110 ? 12.363 -7.394 34.339 1.00 66.56 110 GLU A C 1
ATOM 839 O O . GLU A 1 110 ? 13.068 -6.628 33.670 1.00 66.56 110 GLU A O 1
ATOM 844 N N . PRO A 1 111 ? 11.215 -6.963 34.893 1.00 54.38 111 PRO A N 1
ATOM 845 C CA . PRO A 1 111 ? 10.777 -5.580 34.779 1.00 54.38 111 PRO A CA 1
ATOM 846 C C . PRO A 1 111 ? 11.720 -4.668 35.575 1.00 54.38 111 PRO A C 1
ATOM 848 O O . PRO A 1 111 ? 11.616 -4.542 36.794 1.00 54.38 111 PRO A O 1
ATOM 851 N N . GLN A 1 112 ? 12.642 -4.017 34.869 1.00 53.66 112 GLN A N 1
ATOM 852 C CA . GLN A 1 112 ? 13.468 -2.940 35.407 1.00 53.66 112 GLN A CA 1
ATOM 853 C C . GLN A 1 112 ? 12.580 -1.716 35.703 1.00 53.66 112 GLN A C 1
ATOM 855 O O . GLN A 1 112 ? 11.808 -1.302 34.830 1.00 53.66 112 GLN A O 1
ATOM 860 N N . PRO A 1 113 ? 12.669 -1.095 36.893 1.00 54.06 113 PRO A N 1
ATOM 861 C CA . PRO A 1 113 ? 12.052 0.205 37.129 1.00 54.06 113 PRO A CA 1
ATOM 862 C C . PRO A 1 113 ? 12.707 1.237 36.198 1.00 54.06 113 PRO A C 1
ATOM 864 O O . PRO A 1 113 ? 13.923 1.418 36.212 1.00 54.06 113 PRO A O 1
ATOM 867 N N . GLY A 1 114 ? 11.894 1.858 35.339 1.00 52.44 114 GLY A N 1
ATOM 868 C CA . GLY A 1 114 ? 12.367 2.694 34.234 1.00 52.44 114 GLY A CA 1
ATOM 869 C C . GLY A 1 114 ? 13.194 3.912 34.676 1.00 52.44 114 GLY A C 1
ATOM 870 O O . GLY A 1 114 ? 12.956 4.457 35.759 1.00 52.44 114 GLY A O 1
ATOM 871 N N . PRO A 1 115 ? 14.146 4.371 33.841 1.00 55.69 115 PRO A N 1
ATOM 872 C CA . PRO A 1 115 ? 14.907 5.580 34.113 1.00 55.69 115 PRO A CA 1
ATOM 873 C C . PRO A 1 115 ? 13.993 6.812 34.070 1.00 55.69 115 PRO A C 1
ATOM 875 O O . PRO A 1 115 ? 13.145 6.969 33.190 1.00 55.69 115 PRO A O 1
ATOM 878 N N . SER A 1 116 ? 14.169 7.676 35.067 1.00 54.84 116 SER A N 1
ATOM 879 C CA . SER A 1 116 ? 13.522 8.976 35.217 1.00 54.84 116 SER A CA 1
ATOM 880 C C . SER A 1 116 ? 13.550 9.774 33.910 1.00 54.84 116 SER A C 1
ATOM 882 O O . SER A 1 116 ? 14.613 9.942 33.324 1.00 54.84 116 SER A O 1
ATOM 884 N N . ARG A 1 117 ? 12.387 10.294 33.487 1.00 55.47 117 ARG A N 1
ATOM 885 C CA . ARG A 1 117 ? 12.223 11.199 32.334 1.00 55.47 117 ARG A CA 1
ATOM 886 C C . ARG A 1 117 ? 13.247 12.338 32.386 1.00 55.47 117 ARG A C 1
ATOM 888 O O . ARG A 1 117 ? 13.038 13.317 33.101 1.00 55.47 117 ARG A O 1
ATOM 895 N N . GLU A 1 118 ? 14.303 12.241 31.594 1.00 56.28 118 GLU A N 1
ATOM 896 C CA . GLU A 1 118 ? 15.067 13.402 31.161 1.00 56.28 118 GLU A CA 1
ATOM 897 C C . GLU A 1 118 ? 14.346 14.042 29.969 1.00 56.28 118 GLU A C 1
ATOM 899 O O . GLU A 1 118 ? 13.913 13.379 29.027 1.00 56.28 118 GLU A O 1
ATOM 904 N N . SER A 1 119 ? 14.098 15.344 30.089 1.00 57.06 119 SER A N 1
ATOM 905 C CA . SER A 1 119 ? 13.389 16.152 29.105 1.00 57.06 119 SER A CA 1
ATOM 906 C C . SER A 1 119 ? 14.263 16.300 27.863 1.00 57.06 119 SER A C 1
ATOM 908 O O . SER A 1 119 ? 15.167 17.132 27.854 1.00 57.06 119 SER A O 1
ATOM 910 N N . VAL A 1 120 ? 14.008 15.504 26.824 1.00 62.78 120 VAL A N 1
ATOM 911 C CA . VAL A 1 120 ? 14.619 15.726 25.508 1.00 62.78 120 VAL A CA 1
ATOM 912 C C . VAL A 1 120 ? 14.172 17.095 24.990 1.00 62.78 120 VAL A C 1
ATOM 914 O O . VAL A 1 120 ? 12.981 17.410 24.973 1.00 62.78 120 VAL A O 1
ATOM 917 N N . GLY A 1 121 ? 15.153 17.949 24.707 1.00 52.16 121 GLY A N 1
ATOM 918 C CA . GLY A 1 121 ? 14.952 19.328 24.287 1.00 52.16 121 GLY A CA 1
ATOM 919 C C . GLY A 1 121 ? 14.277 19.409 22.922 1.00 52.16 121 GLY A C 1
ATOM 920 O O . GLY A 1 121 ? 14.660 18.723 21.982 1.00 52.16 121 GLY A O 1
ATOM 921 N N . ASP A 1 122 ? 13.277 20.278 22.845 1.00 62.75 122 ASP A N 1
ATOM 922 C CA . ASP A 1 122 ? 12.623 20.756 21.631 1.00 62.75 122 ASP A CA 1
ATOM 923 C C . ASP A 1 122 ? 13.612 21.615 20.829 1.00 62.75 122 ASP A C 1
ATOM 925 O O . ASP A 1 122 ? 13.730 22.815 21.064 1.00 62.75 122 ASP A O 1
ATOM 929 N N . SER A 1 123 ? 14.438 21.006 19.979 1.00 63.38 123 SER A N 1
ATOM 930 C CA . SER A 1 123 ? 15.319 21.728 19.045 1.00 63.38 123 SER A CA 1
ATOM 931 C C . SER A 1 123 ? 15.793 20.816 17.918 1.00 63.38 123 SER A C 1
ATOM 933 O O . SER A 1 123 ? 16.978 20.545 17.834 1.00 63.38 123 SER A O 1
ATOM 935 N N . ASP A 1 124 ? 14.871 20.353 17.069 1.00 60.09 124 ASP A N 1
ATOM 936 C CA . ASP A 1 124 ? 15.183 19.768 15.748 1.00 60.09 124 ASP A CA 1
ATOM 937 C C . ASP A 1 124 ? 13.999 19.941 14.765 1.00 60.09 124 ASP A C 1
ATOM 939 O O . ASP A 1 124 ? 13.672 19.057 13.972 1.00 60.09 124 ASP A O 1
ATOM 943 N N . PHE A 1 125 ? 13.313 21.091 14.803 1.00 60.72 125 PHE A N 1
ATOM 944 C CA . PHE A 1 125 ? 12.359 21.447 13.748 1.00 60.72 125 PHE A CA 1
ATOM 945 C C . PHE A 1 125 ? 13.092 22.209 12.638 1.00 60.72 125 PHE A C 1
ATOM 947 O O . PHE A 1 125 ? 13.527 23.345 12.827 1.00 60.72 125 PHE A O 1
ATOM 954 N N . ILE A 1 126 ? 13.256 21.561 11.486 1.00 69.62 126 ILE A N 1
ATOM 955 C CA . ILE A 1 126 ? 13.784 22.170 10.262 1.00 69.62 126 ILE A CA 1
ATOM 956 C C . ILE A 1 126 ? 12.632 22.937 9.606 1.00 69.62 126 ILE A C 1
ATOM 958 O O . ILE A 1 126 ? 11.626 22.336 9.233 1.00 69.62 126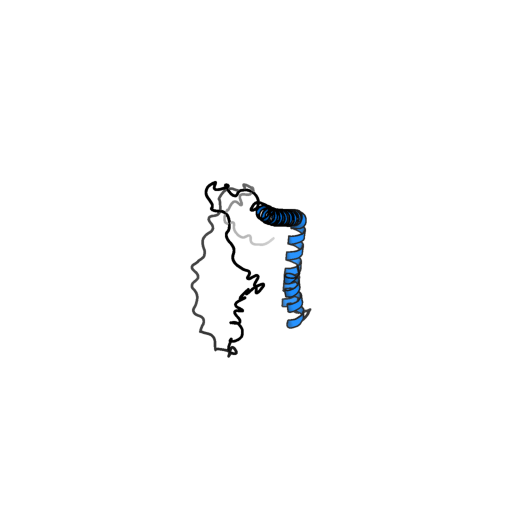 ILE A O 1
ATOM 962 N N . ASP A 1 127 ? 12.773 24.255 9.468 1.00 69.69 127 ASP A N 1
ATOM 963 C CA . ASP A 1 127 ? 11.786 25.093 8.786 1.00 69.69 127 ASP A CA 1
ATOM 964 C C . ASP A 1 127 ? 11.790 24.749 7.284 1.00 69.69 127 ASP A C 1
ATOM 966 O O . ASP A 1 127 ? 12.794 24.929 6.587 1.00 69.69 127 ASP A O 1
ATOM 970 N N . VAL A 1 128 ? 10.688 24.184 6.785 1.00 65.00 128 VAL A N 1
ATOM 971 C CA . VAL A 1 128 ? 10.502 23.917 5.355 1.00 65.00 128 VAL A CA 1
ATOM 972 C C . VAL A 1 128 ? 10.273 25.261 4.679 1.00 65.00 128 VAL A C 1
ATOM 974 O O . VAL A 1 128 ? 9.215 25.868 4.829 1.00 65.00 128 VAL A O 1
ATOM 977 N N . VAL A 1 129 ? 11.280 25.733 3.943 1.00 58.06 129 VAL A N 1
ATOM 978 C CA . VAL A 1 129 ? 11.175 26.926 3.098 1.00 58.06 129 VAL A CA 1
ATOM 979 C C . VAL A 1 129 ? 10.080 26.660 2.064 1.00 58.06 129 VAL A C 1
ATOM 981 O O . VAL A 1 129 ? 10.267 25.881 1.131 1.00 58.06 129 VAL A O 1
ATOM 984 N N . GLY A 1 130 ? 8.903 27.241 2.293 1.00 52.38 130 GLY A N 1
ATOM 985 C CA . GLY A 1 130 ? 7.776 27.175 1.376 1.00 52.38 130 GLY A CA 1
ATOM 986 C C . GLY A 1 130 ? 8.105 27.941 0.102 1.00 52.38 130 GLY A C 1
ATOM 987 O O . GLY A 1 130 ? 8.343 29.145 0.151 1.00 52.38 130 GLY A O 1
ATOM 988 N N . ASP A 1 131 ? 8.125 27.217 -1.013 1.00 52.19 131 ASP A N 1
ATOM 989 C CA . ASP A 1 131 ? 8.202 27.744 -2.372 1.00 52.19 131 ASP A CA 1
ATOM 990 C C . ASP A 1 131 ? 7.058 28.749 -2.605 1.00 52.19 131 ASP A C 1
ATOM 992 O O . ASP A 1 131 ? 5.876 28.442 -2.428 1.00 52.19 131 ASP A O 1
ATOM 996 N N . GLU A 1 132 ? 7.423 29.989 -2.911 1.00 59.31 132 GLU A N 1
ATOM 997 C CA . GLU A 1 132 ? 6.554 31.164 -2.908 1.00 59.31 132 GLU A CA 1
ATOM 998 C C . GLU A 1 132 ? 5.868 31.420 -4.256 1.00 59.31 132 GLU A C 1
ATOM 1000 O O . GLU A 1 132 ? 5.843 32.547 -4.714 1.00 59.31 132 GLU A O 1
ATOM 1005 N N . GLU A 1 133 ? 5.269 30.429 -4.918 1.00 52.38 133 GLU A N 1
ATOM 1006 C CA . GLU A 1 133 ? 4.602 30.686 -6.208 1.00 52.38 133 GLU A CA 1
ATOM 1007 C C . GLU A 1 133 ? 3.321 29.852 -6.398 1.00 52.38 133 GLU A C 1
ATOM 1009 O O . GLU A 1 133 ? 3.294 28.899 -7.170 1.00 52.38 133 GLU A O 1
ATOM 1014 N N . ALA A 1 134 ? 2.208 30.234 -5.750 1.00 51.28 134 ALA A N 1
ATOM 1015 C CA . ALA A 1 134 ? 0.866 29.945 -6.281 1.00 51.28 134 ALA A CA 1
ATOM 1016 C C . ALA A 1 134 ? -0.277 30.746 -5.623 1.00 51.28 134 ALA A C 1
ATOM 1018 O O . ALA A 1 134 ? -0.517 30.683 -4.422 1.00 51.28 134 ALA A O 1
ATOM 1019 N N . MET A 1 135 ? -1.085 31.357 -6.496 1.00 46.03 135 MET A N 1
ATOM 1020 C CA . MET A 1 135 ? -2.504 31.719 -6.337 1.00 46.03 135 MET A CA 1
ATOM 1021 C C . MET A 1 135 ? -2.892 33.022 -5.619 1.00 46.03 135 MET A C 1
ATOM 1023 O O . MET A 1 135 ? -3.333 33.089 -4.476 1.00 46.03 135 MET A O 1
ATOM 1027 N N . VAL A 1 136 ? -2.943 34.058 -6.458 1.00 51.50 136 VAL A N 1
ATOM 1028 C CA . VAL A 1 136 ? -4.025 35.050 -6.505 1.00 51.50 136 VAL A CA 1
ATOM 1029 C C . VAL A 1 136 ? -5.400 34.359 -6.479 1.00 51.50 136 VAL A C 1
ATOM 1031 O O . VAL A 1 136 ? -5.723 33.679 -7.440 1.00 51.50 136 VAL A O 1
ATOM 1034 N N . THR A 1 137 ? -6.197 34.582 -5.427 1.00 48.25 137 THR A N 1
ATOM 1035 C CA . THR A 1 137 ? -7.652 34.905 -5.391 1.00 48.25 137 THR A CA 1
ATOM 1036 C C . THR A 1 137 ? -8.021 35.013 -3.902 1.00 48.25 137 THR A C 1
ATOM 1038 O O . THR A 1 137 ? -7.842 34.062 -3.160 1.00 48.25 137 THR A O 1
ATOM 1041 N N . ASP A 1 138 ? -8.436 36.141 -3.343 1.00 45.44 138 ASP A N 1
ATOM 1042 C CA . ASP A 1 138 ? -9.830 36.550 -3.411 1.00 45.44 138 ASP A CA 1
ATOM 1043 C C . ASP A 1 138 ? -9.997 38.013 -2.977 1.00 45.44 138 ASP A C 1
ATOM 1045 O O . ASP A 1 138 ? -9.320 38.580 -2.114 1.00 45.44 138 ASP A O 1
ATOM 1049 N N . ARG A 1 139 ? -10.938 38.631 -3.662 1.00 52.22 139 ARG A N 1
ATOM 1050 C CA . ARG A 1 139 ? -11.278 40.035 -3.672 1.00 52.22 139 ARG A CA 1
ATOM 1051 C C . ARG A 1 139 ? -12.207 40.337 -2.499 1.00 52.22 139 ARG A C 1
ATOM 1053 O O . ARG A 1 139 ? -13.416 40.289 -2.673 1.00 52.22 139 ARG A O 1
ATOM 1060 N N . SER A 1 140 ? -11.681 40.778 -1.355 1.00 38.91 140 SER A N 1
ATOM 1061 C CA . SER A 1 140 ? -12.425 41.672 -0.447 1.00 38.91 140 SER A CA 1
ATOM 1062 C C . SER A 1 140 ? -11.542 42.286 0.634 1.00 38.91 140 SER A C 1
ATOM 1064 O O . SER A 1 140 ? -11.307 41.719 1.699 1.00 38.91 140 SER A O 1
ATOM 1066 N N . LYS A 1 141 ? -11.109 43.523 0.375 1.00 48.66 141 LYS A N 1
ATOM 1067 C CA . LYS A 1 141 ? -10.647 44.465 1.396 1.00 48.66 141 LYS A CA 1
ATOM 1068 C C . LYS A 1 141 ? -11.741 44.616 2.463 1.00 48.66 141 LYS A C 1
ATOM 1070 O O . LYS A 1 141 ? -12.642 45.435 2.313 1.00 48.66 141 LYS A O 1
ATOM 1075 N N . ARG A 1 142 ? -11.638 43.861 3.562 1.00 41.62 142 ARG A N 1
ATOM 1076 C CA . ARG A 1 142 ? -12.201 44.257 4.858 1.00 41.62 142 ARG A CA 1
ATOM 1077 C C . ARG A 1 142 ? -11.423 45.494 5.309 1.00 41.62 142 ARG A C 1
ATOM 1079 O O . ARG A 1 142 ? -10.355 45.398 5.909 1.00 41.62 142 ARG A O 1
ATOM 1086 N N . VAL A 1 143 ? -11.926 46.656 4.900 1.00 42.47 143 VAL A N 1
ATOM 1087 C CA . VAL A 1 143 ? -11.488 47.967 5.378 1.00 42.47 143 VAL A CA 1
ATOM 1088 C C . VAL A 1 143 ? -11.697 48.007 6.888 1.00 42.47 143 VAL A C 1
ATOM 1090 O O . VAL A 1 143 ? -12.806 47.846 7.388 1.00 42.47 143 VAL A O 1
ATOM 1093 N N . ARG A 1 144 ? -10.578 48.176 7.588 1.00 40.19 144 ARG A N 1
ATOM 1094 C CA . ARG A 1 144 ? -10.482 48.600 8.982 1.00 40.19 144 ARG A CA 1
ATOM 1095 C C . ARG A 1 144 ? -10.991 50.048 9.082 1.00 40.19 144 ARG A C 1
ATOM 1097 O O . ARG A 1 144 ? -10.586 50.875 8.272 1.00 40.19 144 ARG A O 1
ATOM 1104 N N . GLY A 1 145 ? -11.830 50.326 10.072 1.00 35.78 145 GLY A N 1
ATOM 1105 C CA . GLY A 1 145 ? -12.263 51.661 10.510 1.00 35.78 145 GLY A CA 1
ATOM 1106 C C . GLY A 1 145 ? -13.285 51.463 11.631 1.00 35.78 145 GLY A C 1
ATOM 1107 O O . GLY A 1 145 ? -14.377 50.972 11.373 1.00 35.78 145 GLY A O 1
ATOM 1108 N N . GLU A 1 146 ? -12.841 51.405 12.884 1.00 40.94 146 GLU A N 1
ATOM 1109 C CA . GLU A 1 146 ? -12.777 52.547 13.814 1.00 40.94 146 GLU A CA 1
ATOM 1110 C C . GLU A 1 146 ? -14.163 53.109 14.183 1.00 40.94 146 GLU A C 1
ATOM 1112 O O . GLU A 1 146 ? -14.844 53.732 13.379 1.00 40.94 146 GLU A O 1
ATOM 1117 N N . GLU A 1 147 ? -14.536 52.803 15.431 1.00 41.97 147 GLU A N 1
ATOM 1118 C CA . GLU A 1 147 ? -15.237 53.620 16.433 1.00 41.97 147 GLU A CA 1
ATOM 1119 C C . GLU A 1 147 ? -16.477 54.445 16.031 1.00 41.97 147 GLU A C 1
ATOM 1121 O O . GLU A 1 147 ? -16.420 55.417 15.285 1.00 41.97 147 GLU A O 1
ATOM 1126 N N . GLY A 1 148 ? -17.616 54.130 16.662 1.00 40.00 148 GLY A N 1
ATOM 1127 C CA . GLY A 1 148 ? -18.850 54.907 16.533 1.00 40.00 148 GLY A CA 1
ATOM 1128 C C . GLY A 1 148 ? -19.908 54.543 17.576 1.00 40.00 148 GLY A C 1
ATOM 1129 O O . GLY A 1 148 ? -20.789 53.738 17.309 1.00 40.00 148 GLY A O 1
ATOM 1130 N N . THR A 1 149 ? -19.735 55.111 18.772 1.00 42.59 149 THR A N 1
ATOM 1131 C CA . THR A 1 149 ? -20.728 55.561 19.772 1.00 42.59 149 THR A CA 1
ATOM 1132 C C . THR A 1 149 ? -22.093 54.855 19.898 1.00 42.59 149 THR A C 1
ATOM 1134 O O . THR A 1 149 ? -22.915 54.775 18.987 1.00 42.59 149 THR A O 1
ATOM 1137 N N . GLY A 1 150 ? -22.371 54.424 21.133 1.00 47.19 150 GLY A N 1
ATOM 1138 C CA . GLY A 1 150 ? -23.633 53.824 21.549 1.00 47.19 150 GLY A CA 1
ATOM 1139 C C . GLY A 1 150 ? -24.853 54.729 21.371 1.00 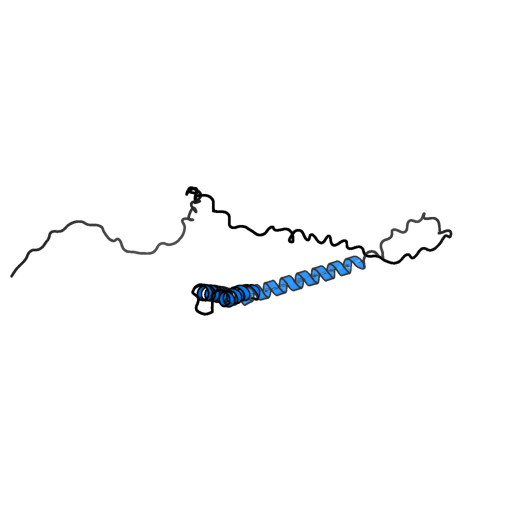47.19 150 GLY A C 1
ATOM 1140 O O . GLY A 1 150 ? -24.798 55.944 21.556 1.00 47.19 150 GLY A O 1
ATOM 1141 N N . LYS A 1 151 ? -25.987 54.094 21.073 1.00 46.34 151 LYS A N 1
ATOM 1142 C CA . LYS A 1 151 ? -27.313 54.704 21.133 1.00 46.34 151 LYS A CA 1
ATOM 1143 C C . LYS A 1 151 ? -28.085 54.148 22.329 1.00 46.34 151 LYS A C 1
ATOM 1145 O O . LYS A 1 151 ? -28.489 52.990 22.337 1.00 46.34 151 LYS A O 1
ATOM 1150 N N . GLN A 1 152 ? -28.279 55.022 23.317 1.00 43.56 152 GLN A N 1
ATOM 1151 C CA . GLN A 1 152 ? -29.501 55.104 24.128 1.00 43.56 152 GLN A CA 1
ATOM 1152 C C . GLN A 1 152 ? -30.684 55.245 23.138 1.00 43.56 152 GLN A C 1
ATOM 1154 O O . GLN A 1 152 ? -30.520 55.856 22.085 1.00 43.56 152 GLN A O 1
ATOM 1159 N N . GLY A 1 153 ? -31.828 54.588 23.294 1.00 42.69 153 GLY A N 1
ATOM 1160 C CA . GLY A 1 153 ? -32.729 54.715 24.428 1.00 42.69 153 GLY A CA 1
ATOM 1161 C C . GLY A 1 153 ? -33.880 55.653 24.039 1.00 42.69 153 GLY A C 1
ATOM 1162 O O . GLY A 1 153 ? -33.659 56.850 23.922 1.00 42.69 153 GLY A O 1
ATOM 1163 N N . ASP A 1 154 ? -35.065 55.057 23.907 1.00 42.22 154 ASP A N 1
ATOM 1164 C CA . ASP A 1 154 ? -36.400 55.622 24.155 1.00 42.22 154 ASP A CA 1
ATOM 1165 C C . ASP A 1 154 ? -37.154 56.459 23.093 1.00 42.22 154 ASP A C 1
ATOM 1167 O O . ASP A 1 154 ? -36.604 57.352 22.448 1.00 42.22 154 ASP A O 1
ATOM 1171 N N . SER A 1 155 ? -38.467 56.159 23.080 1.00 43.25 155 SER A N 1
ATOM 1172 C CA . SER A 1 155 ? -39.642 56.815 22.475 1.00 43.25 155 SER A CA 1
ATOM 1173 C C . SER A 1 155 ? -40.012 56.480 21.026 1.00 43.25 155 SER A C 1
ATOM 1175 O O . SER A 1 155 ? -39.356 56.963 20.079 1.00 43.25 155 SER A O 1
#

Foldseek 3Di:
DVVLVVLLVVCCVPVNCPGPSNVVSVVSVVVVVVVCVVCVVVVVVVVVVVVVVVVVVVVVVVVVVVPPPPDDPPPVDDDDDDDDDDDPDDDDDPPPPVPPPVPPPDDPDDDDPDDDDDDDDDPDDDDDPDDPDDDDDDDDPPDDDDDDDDDDDDD

InterPro domains:
  IPR036427 Bromodomain-like superfamily [G3DSA:1.20.920.10] (1-61)
  IPR036427 Bromodomain-like superfamily [SSF47370] (1-49)
  IPR040240 Transcription initiation factor TFIID subunit 1 [PTHR13900] (1-56)

Secondary structure (DSSP, 8-state):
-HHHHHHHHHHHHHH-TTSHHHHHHHHHHHHHHHHHHHTHHHHHHHHHHHHHHHHHHHHHHHHHGGGSSS-----TTPPPPP-------------------TTS-PPP---PPPPP-----S---------------------------------

Organism: Branchiostoma belcheri (NCBI:txid7741)

Radius of gyration: 37.14 Å; chains: 1; bounding box: 92×101×68 Å

Sequence (155 aa):
MKDVDLIHRNSVKYNGADSPFTCTADEVVRSCKQTLDEYDEHLTQLENDICHAQEAAIAAAMQDEDQDGSNLPSNPNSPQPGDGDMEEDSLMDNTTTAHDESWESAPPMEPQPGPSRESVGDSDFIDVVGDEEAMVTDRSKRVRGEEGTGKQGDS